Protein AF-A0AAX4L5B4-F1 (afdb_monomer_lite)

Organism: NCBI:txid207809

pLDDT: mean 87.06, std 9.8, range [38.88, 97.69]

Structure (mmCIF, N/CA/C/O backbone):
data_AF-A0AAX4L5B4-F1
#
_entry.id   AF-A0AAX4L5B4-F1
#
loop_
_atom_site.group_PDB
_atom_site.id
_atom_site.type_symbol
_atom_site.label_atom_id
_atom_site.label_alt_id
_atom_site.label_comp_id
_atom_site.label_asym_id
_atom_site.label_entity_id
_atom_site.label_seq_id
_atom_site.pdbx_PDB_ins_code
_atom_site.Cartn_x
_atom_site.Cartn_y
_atom_site.Cartn_z
_atom_site.occupancy
_atom_site.B_iso_or_equiv
_atom_site.auth_seq_id
_atom_site.auth_comp_id
_atom_site.auth_asym_id
_atom_site.auth_atom_id
_atom_site.pdbx_PDB_model_num
ATOM 1 N N . MET A 1 1 ? -9.461 -18.812 6.500 1.00 38.88 1 MET A N 1
ATOM 2 C CA . MET A 1 1 ? -9.157 -17.676 7.402 1.00 38.88 1 MET A CA 1
ATOM 3 C C . MET A 1 1 ? -8.665 -16.517 6.537 1.00 38.88 1 MET A C 1
ATOM 5 O O . MET A 1 1 ? -7.693 -16.692 5.818 1.00 38.88 1 MET A O 1
ATOM 9 N N . SER A 1 2 ? -9.383 -15.393 6.477 1.00 47.00 2 SER A N 1
ATOM 10 C CA . SER A 1 2 ? -9.057 -14.286 5.560 1.00 47.00 2 SER A CA 1
ATOM 11 C C . SER A 1 2 ? -7.926 -13.412 6.114 1.00 47.00 2 SER A C 1
ATOM 13 O O . SER A 1 2 ? -8.091 -12.809 7.173 1.00 47.00 2 SER A O 1
ATOM 15 N N . PHE A 1 3 ? -6.802 -13.342 5.394 1.00 56.31 3 PHE A N 1
ATOM 16 C CA . PHE A 1 3 ? -5.649 -12.493 5.720 1.00 56.31 3 PHE A CA 1
ATOM 17 C C . PHE A 1 3 ? -6.056 -11.010 5.792 1.00 56.31 3 PHE A C 1
ATOM 19 O O . PHE A 1 3 ? -6.858 -10.535 4.979 1.00 56.31 3 PHE A O 1
ATOM 26 N N . VAL A 1 4 ? -5.548 -10.274 6.787 1.00 64.12 4 VAL A N 1
ATOM 27 C CA . VAL A 1 4 ? -5.895 -8.858 6.971 1.00 64.12 4 VAL A CA 1
ATOM 28 C C . VAL A 1 4 ? -5.034 -8.004 6.061 1.00 64.12 4 VAL A C 1
ATOM 30 O O . VAL A 1 4 ? -3.823 -7.962 6.214 1.00 64.12 4 VAL A O 1
ATOM 33 N N . PHE A 1 5 ? -5.683 -7.284 5.152 1.00 64.38 5 PHE A N 1
ATOM 34 C CA . PHE A 1 5 ? -5.017 -6.356 4.248 1.00 64.38 5 PHE A CA 1
ATOM 35 C C . PHE A 1 5 ? -5.137 -4.908 4.737 1.00 64.38 5 PHE A C 1
ATOM 37 O O . PHE A 1 5 ? -6.248 -4.349 4.740 1.00 64.38 5 PHE A O 1
ATOM 44 N N . PHE A 1 6 ? -4.013 -4.265 5.061 1.00 72.19 6 PHE A N 1
ATOM 45 C CA . PHE A 1 6 ? -3.981 -2.848 5.426 1.00 72.19 6 PHE A CA 1
ATOM 46 C C . PHE A 1 6 ? -3.807 -1.958 4.191 1.00 72.19 6 PHE A C 1
ATOM 48 O O . PHE A 1 6 ? -2.874 -2.092 3.412 1.00 72.19 6 PHE A O 1
ATOM 55 N N . ARG A 1 7 ? -4.736 -1.013 3.990 1.00 66.75 7 ARG A N 1
ATOM 56 C CA . ARG A 1 7 ? -4.723 -0.118 2.810 1.00 66.75 7 ARG A CA 1
ATOM 57 C C . ARG A 1 7 ? -3.693 1.007 2.869 1.00 66.75 7 ARG A C 1
ATOM 59 O O . ARG A 1 7 ? -3.474 1.649 1.845 1.00 66.75 7 ARG A O 1
ATOM 66 N N . SER A 1 8 ? -3.163 1.296 4.047 1.00 69.44 8 SER A N 1
ATOM 67 C CA . SER A 1 8 ? -2.183 2.349 4.278 1.00 69.44 8 SER A CA 1
ATOM 68 C C . SER A 1 8 ? -1.506 2.122 5.619 1.00 69.44 8 SER A C 1
ATOM 70 O O . SER A 1 8 ? -1.998 1.354 6.452 1.00 69.44 8 SER A O 1
ATOM 72 N N . LEU A 1 9 ? -0.427 2.852 5.857 1.00 69.38 9 LEU A N 1
ATOM 73 C CA . LEU A 1 9 ? 0.312 2.756 7.105 1.00 69.38 9 LEU A CA 1
ATOM 74 C C . LEU A 1 9 ? -0.384 3.459 8.262 1.00 69.38 9 LEU A C 1
ATOM 76 O O . LEU A 1 9 ? -0.395 2.877 9.335 1.00 69.38 9 LEU A O 1
ATOM 80 N N . ARG A 1 10 ? -1.143 4.541 8.028 1.00 80.94 10 ARG A N 1
ATOM 81 C CA . ARG A 1 10 ? -2.135 5.008 9.027 1.00 80.94 10 ARG A CA 1
ATOM 82 C C . ARG A 1 10 ? -3.027 3.894 9.571 1.00 80.94 10 ARG A C 1
ATOM 84 O O . ARG A 1 10 ? -3.370 3.883 10.745 1.00 80.94 10 ARG A O 1
ATOM 91 N N . ILE A 1 11 ? -3.459 2.960 8.717 1.00 86.06 11 ILE A N 1
ATOM 92 C CA . ILE A 1 11 ? -4.269 1.836 9.194 1.00 86.06 11 ILE A CA 1
ATOM 93 C C . ILE A 1 11 ? -3.404 0.881 10.018 1.00 86.06 11 ILE A C 1
ATOM 95 O O . ILE A 1 11 ? -3.852 0.456 11.074 1.00 86.06 11 ILE A O 1
ATOM 99 N N . VAL A 1 12 ? -2.186 0.567 9.567 1.00 84.25 12 VAL A N 1
ATOM 100 C CA . VAL A 1 12 ? -1.232 -0.241 10.346 1.00 84.25 12 VAL A CA 1
ATOM 101 C C . VAL A 1 12 ? -1.036 0.359 11.739 1.00 84.25 12 VAL A C 1
ATOM 103 O O . VAL A 1 12 ? -1.200 -0.351 12.722 1.00 84.25 12 VAL A O 1
ATOM 106 N N . GLU A 1 13 ? -0.795 1.663 11.828 1.00 85.00 13 GLU A N 1
ATOM 107 C CA . GLU A 1 13 ? -0.583 2.400 13.074 1.00 85.00 13 GLU A CA 1
ATOM 108 C C . GLU A 1 13 ? -1.815 2.385 13.989 1.00 85.00 13 GLU A C 1
ATOM 110 O O . GLU A 1 13 ? -1.697 2.086 15.178 1.00 85.00 13 GLU A O 1
ATOM 115 N N . ILE A 1 14 ? -3.023 2.570 13.437 1.00 92.12 14 ILE A N 1
ATOM 116 C CA . ILE A 1 14 ? -4.266 2.358 14.198 1.00 92.12 14 ILE A CA 1
ATOM 117 C C . ILE A 1 14 ? -4.303 0.942 14.785 1.00 92.12 14 ILE A C 1
ATOM 119 O O . ILE A 1 14 ? -4.615 0.767 15.963 1.00 92.12 14 ILE A O 1
ATOM 123 N N . PHE A 1 15 ? -4.003 -0.080 13.983 1.00 92.25 15 PHE A N 1
ATOM 124 C CA . PHE A 1 15 ? -4.022 -1.463 14.455 1.00 92.25 15 PHE A CA 1
ATOM 125 C C . PHE A 1 15 ? -2.901 -1.765 15.459 1.00 92.25 15 PHE A C 1
ATOM 127 O O . PHE A 1 15 ? -3.099 -2.615 16.323 1.00 92.25 15 PHE A O 1
ATOM 134 N N . GLU A 1 16 ? -1.769 -1.062 15.419 1.00 89.69 16 GLU A N 1
ATOM 135 C CA . GLU A 1 16 ? -0.723 -1.153 16.445 1.00 89.69 16 GLU A CA 1
ATOM 136 C C . GLU A 1 16 ? -1.173 -0.582 17.787 1.00 89.69 16 GLU A C 1
ATOM 138 O O . GLU A 1 16 ? -0.955 -1.213 18.824 1.00 89.69 16 GLU A O 1
ATOM 143 N N . ILE A 1 17 ? -1.853 0.565 17.774 1.00 93.38 17 ILE A N 1
ATOM 144 C CA . ILE A 1 17 ? -2.440 1.154 18.984 1.00 93.38 17 ILE A CA 1
ATOM 145 C C . ILE A 1 17 ? -3.487 0.206 19.563 1.00 93.38 17 ILE A C 1
ATOM 147 O O . ILE A 1 17 ? -3.467 -0.094 20.756 1.00 93.38 17 ILE A O 1
ATOM 151 N N . LEU A 1 18 ? -4.362 -0.326 18.708 1.00 94.06 18 LEU A N 1
ATOM 152 C CA . LEU A 1 18 ? -5.384 -1.283 19.118 1.00 94.06 18 LEU A CA 1
ATOM 153 C C . LEU A 1 18 ? -4.787 -2.603 19.631 1.00 94.06 18 LEU A C 1
ATOM 155 O O . LEU A 1 18 ? -5.335 -3.181 20.563 1.00 94.06 18 LEU A O 1
ATOM 159 N N . LEU A 1 19 ? -3.662 -3.072 19.084 1.00 92.31 19 LEU A N 1
ATOM 160 C CA . LEU A 1 19 ? -2.943 -4.232 19.620 1.00 92.31 19 LEU A CA 1
ATOM 161 C C . LEU A 1 19 ? -2.331 -3.954 20.995 1.00 92.31 19 LEU A C 1
ATOM 163 O O . LEU A 1 19 ? -2.349 -4.83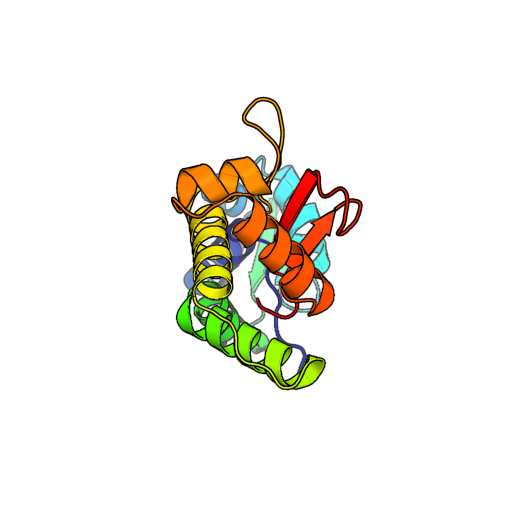6 21.851 1.00 92.31 19 LEU A O 1
ATOM 167 N N . ARG A 1 20 ? -1.766 -2.758 21.194 1.00 90.88 20 ARG A N 1
ATOM 168 C CA . ARG A 1 20 ? -1.108 -2.373 22.449 1.00 90.88 20 ARG A CA 1
ATOM 169 C C . ARG A 1 20 ? -2.121 -2.176 23.574 1.00 90.88 20 ARG A C 1
ATOM 171 O O . ARG A 1 20 ? -1.922 -2.687 24.670 1.00 90.88 20 ARG A O 1
ATOM 178 N N . ASN A 1 21 ? -3.208 -1.469 23.282 1.00 90.50 21 ASN A N 1
ATOM 179 C CA . ASN A 1 21 ? -4.160 -1.002 24.288 1.00 90.50 21 ASN A CA 1
ATOM 180 C C . ASN A 1 21 ? -5.426 -1.872 24.368 1.00 90.50 21 ASN A C 1
ATOM 182 O O . ASN A 1 21 ? -6.277 -1.632 25.221 1.00 90.50 21 ASN A O 1
ATOM 186 N N . LYS A 1 22 ? -5.580 -2.865 23.474 1.00 85.62 22 LYS A N 1
ATOM 187 C CA . LYS A 1 22 ? -6.794 -3.679 23.222 1.00 85.62 22 LYS A CA 1
ATOM 188 C C . LYS A 1 22 ? -8.007 -2.880 22.717 1.00 85.62 22 LYS A C 1
ATOM 190 O O . LYS A 1 22 ? -8.827 -3.403 21.959 1.00 85.62 22 LYS A O 1
ATOM 195 N N . PHE A 1 23 ? -8.106 -1.606 23.083 1.00 93.06 23 PHE A N 1
ATOM 196 C CA . PHE A 1 23 ? -9.084 -0.651 22.588 1.00 93.06 23 PHE A CA 1
ATOM 197 C C . PHE A 1 23 ? -8.480 0.752 22.451 1.00 93.06 23 PHE A C 1
ATOM 199 O O . PHE A 1 23 ? -7.436 1.050 23.023 1.00 93.06 23 PHE A O 1
ATOM 206 N N . ALA A 1 24 ? -9.163 1.623 21.712 1.00 95.69 24 ALA A N 1
ATOM 207 C CA . ALA A 1 24 ? -8.879 3.055 21.667 1.00 95.69 24 ALA A CA 1
ATOM 208 C C . ALA A 1 24 ? -10.136 3.840 21.275 1.00 95.69 24 ALA A C 1
ATOM 210 O O . ALA A 1 24 ? -11.004 3.340 20.549 1.00 95.69 24 ALA A O 1
ATOM 211 N N . TYR A 1 25 ? -10.247 5.083 21.723 1.00 95.81 25 TYR A N 1
ATOM 212 C CA . TYR A 1 25 ? -11.298 5.994 21.290 1.00 95.81 25 TYR A CA 1
ATOM 213 C C . TYR A 1 25 ? -10.968 6.634 19.941 1.00 95.81 25 TYR A C 1
ATOM 215 O O . TYR A 1 25 ? -9.810 6.787 19.556 1.00 95.81 25 TYR A O 1
ATOM 223 N N . ALA A 1 26 ? -12.009 7.099 19.243 1.00 93.12 26 ALA A N 1
ATOM 224 C CA . ALA A 1 26 ? -11.865 7.815 17.972 1.00 93.12 26 ALA A CA 1
ATOM 225 C C . ALA A 1 26 ? -10.844 8.959 18.031 1.00 93.12 26 ALA A C 1
ATOM 227 O O . ALA A 1 26 ? -10.105 9.150 17.077 1.00 93.12 26 ALA A O 1
ATOM 228 N N . LYS A 1 27 ? -10.808 9.705 19.145 1.00 92.75 27 LYS A N 1
ATOM 229 C CA . LYS A 1 27 ? -9.894 10.836 19.322 1.00 92.75 27 LYS A CA 1
ATOM 230 C C . LYS A 1 27 ? -8.433 10.381 19.385 1.00 92.75 27 LYS A C 1
ATOM 232 O O . LYS A 1 27 ? -7.636 10.876 18.611 1.00 92.75 27 LYS A O 1
ATOM 237 N N . GLU A 1 28 ? -8.122 9.383 20.208 1.00 93.81 28 GLU A N 1
ATOM 238 C CA . GLU A 1 28 ? -6.757 8.850 20.345 1.00 93.81 28 GLU A CA 1
ATOM 239 C C . GLU A 1 28 ? -6.228 8.301 19.017 1.00 93.81 28 GLU A C 1
ATOM 241 O O . GLU A 1 28 ? -5.097 8.573 18.626 1.00 93.81 28 GLU A O 1
ATOM 246 N N . LEU A 1 29 ? -7.077 7.568 18.287 1.00 95.00 29 LEU A N 1
ATOM 247 C CA . LEU A 1 29 ? -6.723 7.057 16.965 1.00 95.00 29 LEU A CA 1
ATOM 248 C C . LEU A 1 29 ? -6.505 8.183 15.950 1.00 95.00 29 LEU A C 1
ATOM 250 O O . LEU A 1 29 ? -5.632 8.062 15.101 1.00 95.00 29 LEU A O 1
ATOM 254 N N . ALA A 1 30 ? -7.302 9.251 16.015 1.00 92.88 30 ALA A N 1
ATOM 255 C CA . ALA A 1 30 ? -7.174 10.419 15.146 1.00 92.88 30 ALA A CA 1
ATOM 256 C C . ALA A 1 30 ? -5.897 11.211 15.407 1.00 92.88 30 ALA A C 1
ATOM 258 O O . ALA A 1 30 ? -5.201 11.550 14.448 1.00 92.88 30 ALA A O 1
ATOM 259 N N . ASP A 1 31 ? -5.598 11.452 16.681 1.00 92.25 31 ASP A N 1
ATOM 260 C CA . ASP A 1 31 ? -4.416 12.184 17.120 1.00 92.25 31 ASP A CA 1
ATOM 261 C C . ASP A 1 31 ? -3.144 11.450 16.666 1.00 92.25 31 ASP A C 1
ATOM 263 O O . ASP A 1 31 ? -2.234 12.077 16.129 1.00 92.25 31 ASP A O 1
ATOM 267 N N . ALA A 1 32 ? -3.122 10.116 16.766 1.00 87.81 32 ALA A N 1
ATOM 268 C CA . ALA A 1 32 ? -1.981 9.312 16.334 1.00 87.81 32 ALA A CA 1
ATOM 269 C C . ALA A 1 32 ? -1.674 9.411 14.831 1.00 87.81 32 ALA A C 1
ATOM 271 O O . ALA A 1 32 ? -0.512 9.472 14.453 1.00 87.81 32 ALA A O 1
ATOM 272 N N . ILE A 1 33 ? -2.696 9.452 13.969 1.00 84.75 33 ILE A N 1
ATOM 273 C CA . ILE A 1 33 ? -2.498 9.460 12.505 1.00 84.75 33 ILE A CA 1
ATOM 274 C C . ILE A 1 33 ? -2.686 10.845 11.863 1.00 84.75 33 ILE A C 1
ATOM 276 O O . ILE A 1 33 ? -2.827 10.946 10.636 1.00 84.75 33 ILE A O 1
ATOM 280 N N . GLY A 1 34 ? -2.779 11.902 12.677 1.00 86.50 34 GLY A N 1
ATOM 281 C CA . GLY A 1 34 ? -2.919 13.289 12.229 1.00 86.50 34 GLY A CA 1
ATOM 282 C C . GLY A 1 34 ? -4.171 13.558 11.385 1.00 86.50 34 GLY A C 1
ATOM 283 O O . GLY A 1 34 ? -4.079 14.147 10.306 1.00 86.50 34 GLY A O 1
ATOM 284 N N . VAL A 1 35 ? -5.348 13.090 11.817 1.00 89.81 35 VAL A N 1
ATOM 285 C CA . VAL A 1 35 ? -6.632 13.359 11.130 1.00 89.81 35 VAL A CA 1
ATOM 286 C C . VAL A 1 35 ? -7.721 13.773 12.112 1.00 89.81 35 VAL A C 1
ATOM 288 O O . VAL A 1 35 ? -7.636 13.495 13.296 1.00 89.81 35 VAL A O 1
ATOM 291 N N . GLU A 1 36 ? -8.813 14.369 11.629 1.00 89.38 36 GLU A N 1
ATOM 292 C CA . GLU A 1 36 ? -9.964 14.644 12.500 1.00 89.38 36 GLU A CA 1
ATOM 293 C C . GLU A 1 36 ? -10.662 13.347 12.960 1.00 89.38 36 GLU A C 1
ATOM 295 O O . GLU A 1 36 ? -10.887 12.432 12.165 1.00 89.38 36 GLU A O 1
ATOM 300 N N . SER A 1 37 ? -11.119 13.308 14.216 1.00 91.56 37 SER A N 1
ATOM 301 C CA . SER A 1 37 ? -11.806 12.157 14.841 1.00 91.56 37 SER A CA 1
ATOM 302 C C . S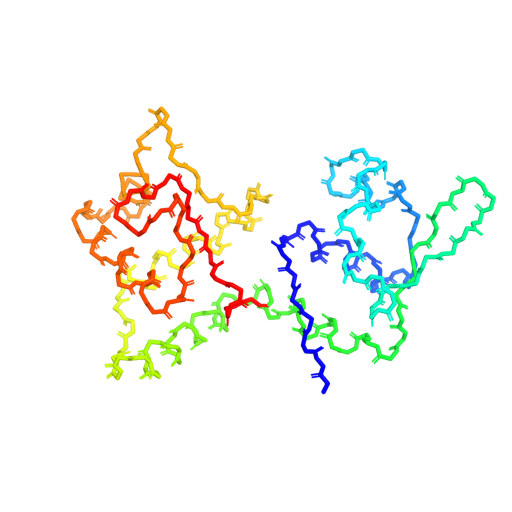ER A 1 37 ? -12.984 11.595 14.026 1.00 91.56 37 SER A C 1
ATOM 304 O O . SER A 1 37 ? -13.135 10.374 13.901 1.00 91.56 37 SER A O 1
ATOM 306 N N . LYS A 1 38 ? -13.775 12.458 13.365 1.00 90.62 38 LYS A N 1
ATOM 307 C CA . LYS A 1 38 ? -14.887 12.037 12.484 1.00 90.62 38 LYS A CA 1
ATOM 308 C C . LYS A 1 38 ? -14.430 11.171 11.301 1.00 90.62 38 LYS A C 1
ATOM 310 O O . LYS A 1 38 ? -15.213 10.373 10.792 1.00 90.62 38 LYS A O 1
ATOM 315 N N . ASN A 1 39 ? -13.159 11.272 10.901 1.00 91.12 39 ASN A N 1
ATOM 316 C CA . ASN A 1 39 ? -12.586 10.510 9.794 1.00 91.12 39 ASN A CA 1
ATOM 317 C C . ASN A 1 39 ? -12.135 9.096 10.195 1.00 91.12 39 ASN A C 1
ATOM 319 O O . ASN A 1 39 ? -11.846 8.292 9.310 1.00 91.12 39 ASN A O 1
ATOM 323 N N . ILE A 1 40 ? -12.105 8.744 11.486 1.00 93.94 40 ILE A N 1
ATOM 324 C CA . ILE A 1 40 ? -11.725 7.389 11.923 1.00 93.94 40 ILE A CA 1
ATOM 325 C C . ILE A 1 40 ? -12.778 6.356 11.523 1.00 93.94 40 ILE A C 1
ATOM 327 O O . ILE A 1 40 ? -12.439 5.317 10.954 1.00 93.94 40 ILE A O 1
ATOM 331 N N . TYR A 1 41 ? -14.060 6.656 11.738 1.00 92.44 41 TYR A N 1
ATOM 332 C CA . TYR A 1 41 ? -15.146 5.735 11.404 1.00 92.44 41 TYR A CA 1
ATOM 333 C C . TYR A 1 41 ? -15.154 5.321 9.918 1.00 92.44 41 TYR A C 1
ATOM 335 O O . TYR A 1 41 ? -15.082 4.120 9.644 1.00 92.44 41 TYR A O 1
ATOM 343 N N . PRO A 1 42 ? -15.186 6.245 8.932 1.00 90.88 42 PRO A N 1
ATOM 344 C CA . PRO A 1 42 ? -15.192 5.859 7.520 1.00 90.88 42 PRO A CA 1
ATOM 345 C C . PRO A 1 42 ? -13.914 5.116 7.103 1.00 90.88 42 PRO A C 1
ATOM 347 O O . PRO A 1 42 ? -13.988 4.200 6.281 1.00 90.88 42 PRO A O 1
ATOM 350 N N . ARG A 1 43 ? -12.755 5.438 7.699 1.00 89.94 43 ARG A N 1
ATOM 351 C CA . ARG A 1 43 ? -11.486 4.732 7.443 1.00 89.94 43 ARG A CA 1
ATOM 352 C C . ARG A 1 43 ? -11.521 3.287 7.931 1.00 89.94 43 ARG A C 1
ATOM 354 O O . ARG A 1 43 ? -11.018 2.398 7.237 1.00 89.94 43 ARG A O 1
ATOM 361 N N . LEU A 1 44 ? -12.125 3.048 9.095 1.00 91.62 44 LEU A N 1
ATOM 362 C CA . LEU A 1 44 ? -12.176 1.724 9.710 1.00 91.62 44 LEU A CA 1
ATOM 363 C C . LEU A 1 44 ? -13.396 0.890 9.316 1.00 91.62 44 LEU A C 1
ATOM 365 O O . LEU A 1 44 ? -13.375 -0.321 9.531 1.00 91.62 44 LEU A O 1
ATOM 369 N N . LYS A 1 45 ? -14.400 1.489 8.660 1.00 90.69 45 LYS A N 1
ATOM 370 C CA . LYS A 1 45 ? -15.678 0.851 8.294 1.00 90.69 45 LYS A CA 1
ATOM 371 C C . LYS A 1 45 ? -15.535 -0.550 7.701 1.00 90.69 45 LYS A C 1
ATOM 373 O O . LYS A 1 45 ? -16.310 -1.444 8.013 1.00 90.69 45 LYS A O 1
ATOM 378 N N . ARG A 1 46 ? -14.518 -0.768 6.865 1.00 87.81 46 ARG A N 1
ATOM 379 C CA . ARG A 1 46 ? -14.284 -2.057 6.192 1.00 87.81 46 ARG A CA 1
ATOM 380 C C . ARG A 1 46 ? -13.717 -3.170 7.080 1.00 87.81 46 ARG A C 1
ATOM 382 O O . ARG A 1 46 ? -13.693 -4.321 6.652 1.00 87.81 46 ARG A O 1
ATOM 389 N N . TYR A 1 47 ? -13.188 -2.814 8.245 1.00 90.19 47 TYR A N 1
ATOM 390 C CA . TYR A 1 47 ? -12.627 -3.743 9.223 1.00 90.19 47 TYR A CA 1
ATOM 391 C C . TYR A 1 47 ? -13.631 -4.065 10.336 1.00 90.19 47 TYR A C 1
ATOM 393 O O . TYR A 1 47 ? -13.369 -4.952 11.149 1.00 90.19 47 TYR A O 1
ATOM 401 N N . PHE A 1 48 ? -14.780 -3.379 10.365 1.00 91.75 48 PHE A N 1
ATOM 402 C CA . PHE A 1 48 ? -15.836 -3.639 11.335 1.00 91.75 48 PHE A CA 1
ATOM 403 C C . PHE A 1 48 ? -16.441 -5.027 11.153 1.00 91.75 48 PHE A C 1
ATOM 405 O O . PHE A 1 48 ? -16.536 -5.534 10.032 1.00 91.75 48 PHE A O 1
ATOM 412 N N . GLY A 1 49 ? -16.793 -5.662 12.270 1.00 84.94 49 GLY A N 1
ATOM 413 C CA . GLY A 1 49 ? -17.338 -7.021 12.320 1.00 84.94 49 GLY A CA 1
ATOM 414 C C . GLY A 1 49 ? -16.305 -8.112 12.021 1.00 84.94 49 GLY A C 1
ATOM 415 O O . GLY A 1 49 ? -16.388 -9.196 12.586 1.00 84.94 49 GLY A O 1
ATOM 416 N N . LYS A 1 50 ? -15.290 -7.821 11.198 1.00 88.38 50 LYS A N 1
ATOM 417 C CA . LYS A 1 50 ? -14.205 -8.752 10.855 1.00 88.38 50 LYS A CA 1
ATOM 418 C C . LYS A 1 50 ? -13.062 -8.719 11.858 1.00 88.38 50 LYS A C 1
ATOM 420 O O . LYS A 1 50 ? -12.605 -9.770 12.279 1.00 88.38 50 LYS A O 1
ATOM 425 N N . PHE A 1 51 ? -12.604 -7.525 12.224 1.00 90.81 51 PHE A N 1
ATOM 426 C CA . PHE A 1 51 ? -11.427 -7.345 13.079 1.00 90.81 51 PHE A CA 1
ATOM 427 C C . PHE A 1 51 ? -11.686 -6.383 14.232 1.00 90.81 51 PHE A C 1
ATOM 429 O O . PHE A 1 51 ? -11.160 -6.577 15.321 1.00 90.81 51 PHE A O 1
ATOM 436 N N . ILE A 1 52 ? -12.499 -5.354 13.991 1.00 93.44 52 ILE A N 1
ATOM 437 C CA . ILE A 1 52 ? -12.795 -4.305 14.963 1.00 93.44 52 ILE A CA 1
ATOM 438 C C . ILE A 1 52 ? -14.277 -4.356 15.328 1.00 93.44 52 ILE A C 1
ATOM 440 O O . ILE A 1 52 ? -15.142 -4.430 14.451 1.00 93.44 52 ILE A O 1
ATOM 444 N N . THR A 1 53 ? -14.563 -4.248 16.618 1.00 94.00 53 THR A N 1
ATOM 445 C CA . THR A 1 53 ? -15.901 -3.996 17.155 1.00 94.00 53 THR A CA 1
ATOM 446 C C . THR A 1 53 ? -15.975 -2.544 17.613 1.00 94.00 53 THR A C 1
ATOM 448 O O . THR A 1 53 ? -15.034 -2.033 18.217 1.00 94.00 53 THR A O 1
ATOM 451 N N . VAL A 1 54 ? -17.076 -1.856 17.308 1.00 94.19 54 VAL A N 1
ATOM 452 C CA . VAL A 1 54 ? -17.299 -0.470 17.744 1.00 94.19 54 VAL A CA 1
ATOM 453 C C . VAL A 1 54 ? -18.341 -0.472 18.850 1.00 94.19 54 VAL A C 1
ATOM 455 O O . VAL A 1 54 ? -19.465 -0.916 18.634 1.00 94.19 54 VAL A O 1
ATOM 458 N N . VAL A 1 55 ? -17.970 0.043 20.017 1.00 93.12 55 VAL A N 1
ATOM 459 C CA . VAL A 1 55 ? -18.845 0.189 21.184 1.00 93.12 55 VAL A CA 1
ATOM 460 C C . VAL A 1 55 ? -19.037 1.679 21.453 1.00 93.12 55 VAL A C 1
ATOM 462 O O . VAL A 1 55 ? -18.082 2.456 21.387 1.00 93.12 55 VAL A O 1
ATOM 465 N N . LYS A 1 56 ? -20.270 2.106 21.734 1.00 89.62 56 LYS A N 1
ATOM 466 C CA . LYS A 1 56 ? -20.519 3.467 22.221 1.00 89.62 56 LYS A CA 1
ATOM 467 C C . LYS A 1 56 ? -20.323 3.506 23.730 1.00 89.62 56 LYS A C 1
ATOM 469 O O . LYS A 1 56 ? -20.961 2.749 24.450 1.00 89.62 56 LYS A O 1
ATOM 474 N N . GLU A 1 57 ? -19.482 4.422 24.189 1.00 89.31 57 GLU A N 1
ATOM 475 C CA . GLU A 1 57 ? -19.264 4.706 25.608 1.00 89.31 57 GLU A CA 1
ATOM 476 C C . GLU A 1 57 ? -19.545 6.200 25.820 1.00 89.31 57 GLU A C 1
ATOM 478 O O . GLU A 1 57 ? -18.765 7.080 25.436 1.00 89.31 57 GLU A O 1
ATOM 483 N N . GLY A 1 58 ? -20.757 6.500 26.298 1.00 88.19 58 GLY A N 1
ATOM 484 C CA . GLY A 1 58 ? -21.307 7.856 26.309 1.00 88.19 58 GLY A CA 1
ATOM 485 C C . GLY A 1 58 ? -21.421 8.451 24.898 1.00 88.19 58 GLY A C 1
ATOM 486 O O . GLY A 1 58 ? -22.030 7.868 24.001 1.00 88.19 58 GLY A O 1
ATOM 487 N N . LYS A 1 59 ? -20.817 9.629 24.686 1.00 85.44 59 LYS A N 1
ATOM 488 C CA . LYS A 1 59 ? -20.783 10.325 23.382 1.00 85.44 59 LYS A CA 1
ATOM 489 C C . LYS A 1 59 ? -19.596 9.917 22.495 1.00 85.44 59 LYS A C 1
ATOM 491 O O . LYS A 1 59 ? -19.377 10.535 21.454 1.00 85.44 59 LYS A O 1
ATOM 496 N N . ARG A 1 60 ? -18.793 8.926 22.900 1.00 86.81 60 ARG A N 1
ATOM 497 C CA . ARG A 1 60 ? -17.555 8.537 22.206 1.00 86.81 60 ARG A CA 1
ATOM 498 C C . ARG A 1 60 ? -17.682 7.150 21.584 1.00 86.81 60 ARG A C 1
ATOM 500 O O . ARG A 1 60 ? -18.286 6.247 22.155 1.00 86.81 60 ARG A O 1
ATOM 507 N N . ASN A 1 61 ? -17.056 6.984 20.420 1.00 90.62 61 ASN A N 1
ATOM 508 C CA . ASN A 1 61 ? -16.869 5.674 19.802 1.00 90.62 61 ASN A CA 1
ATOM 509 C C . ASN A 1 61 ? -15.571 5.054 20.329 1.00 90.62 61 ASN A C 1
ATOM 511 O O . ASN A 1 61 ? -14.499 5.650 20.169 1.00 90.62 61 ASN A O 1
ATOM 515 N N . LYS A 1 62 ? -15.687 3.867 20.923 1.00 94.00 62 LYS A N 1
ATOM 516 C CA . LYS A 1 62 ? -14.597 3.001 21.374 1.00 94.00 62 LYS A CA 1
ATOM 517 C C . LYS A 1 62 ? -14.412 1.883 20.353 1.00 94.00 62 LYS A C 1
ATOM 519 O O . LYS A 1 62 ? -15.350 1.147 20.054 1.00 94.00 62 LYS A O 1
ATOM 524 N N . TYR A 1 63 ? -13.215 1.774 19.800 1.00 96.06 63 TYR A N 1
ATOM 525 C CA . TYR A 1 63 ? -12.839 0.732 18.852 1.00 96.06 63 TYR A CA 1
ATOM 526 C C . TYR A 1 63 ? -12.090 -0.348 19.615 1.00 96.06 63 TYR A C 1
ATOM 528 O O . TYR A 1 63 ? -11.095 -0.054 20.269 1.00 96.06 63 TYR A O 1
ATOM 536 N N . VAL A 1 64 ? -12.575 -1.580 19.541 1.00 95.06 64 VAL A N 1
ATOM 537 C CA . VAL A 1 64 ? -12.023 -2.736 20.249 1.00 95.06 64 VAL A CA 1
ATOM 538 C C . VAL A 1 64 ? -11.523 -3.732 19.216 1.00 95.06 64 VAL A C 1
ATOM 540 O O . VAL A 1 64 ? -12.259 -4.080 18.287 1.00 95.06 64 VAL A O 1
ATOM 543 N N . LEU A 1 65 ? -10.277 -4.179 19.354 1.00 94.50 65 LEU A N 1
ATOM 544 C CA . LEU A 1 65 ? -9.749 -5.247 18.514 1.00 94.50 65 LEU A CA 1
ATOM 545 C C . LEU A 1 65 ? -10.301 -6.584 19.001 1.00 94.50 65 LEU A C 1
ATOM 547 O O . LEU A 1 65 ? -10.231 -6.883 20.191 1.00 94.50 65 LEU A O 1
ATOM 551 N N . ARG A 1 66 ? -10.842 -7.396 18.094 1.00 92.25 66 ARG A N 1
ATOM 552 C CA . ARG A 1 66 ? -11.301 -8.736 18.460 1.00 92.25 66 ARG A CA 1
ATOM 553 C C . ARG A 1 66 ? -10.113 -9.624 18.843 1.00 92.25 66 ARG A C 1
ATOM 555 O O . ARG A 1 66 ? -9.075 -9.599 18.182 1.00 92.25 66 ARG A O 1
ATOM 562 N N . GLU A 1 67 ? -10.269 -10.427 19.889 1.00 90.75 67 GLU A N 1
ATOM 563 C CA . GLU A 1 67 ? -9.172 -11.253 20.409 1.00 90.75 67 GLU A CA 1
ATOM 564 C C . GLU A 1 67 ? -8.767 -12.372 19.441 1.00 90.75 67 GLU A C 1
ATOM 566 O O . GLU A 1 67 ? -7.578 -12.614 19.229 1.00 90.75 67 GLU A O 1
ATOM 571 N N . ASP A 1 68 ? -9.745 -12.979 18.762 1.00 88.81 68 ASP A N 1
ATOM 572 C CA . ASP A 1 68 ? -9.554 -14.092 17.825 1.00 88.81 68 ASP A CA 1
ATOM 573 C C . ASP A 1 68 ? -8.745 -13.721 16.570 1.00 88.81 68 ASP A C 1
ATOM 575 O O . ASP A 1 68 ? -8.27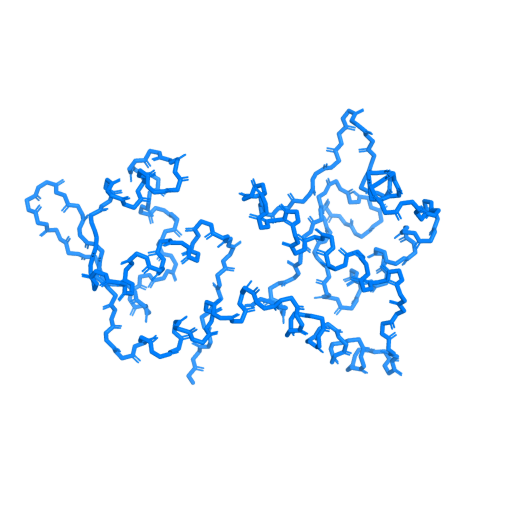8 -14.596 15.840 1.00 88.81 68 ASP A O 1
ATOM 579 N N . VAL A 1 69 ? -8.534 -12.425 16.318 1.00 87.81 69 VAL A N 1
ATOM 580 C CA . VAL A 1 69 ? -7.781 -11.939 15.154 1.00 87.81 69 VAL A CA 1
ATOM 581 C C . VAL A 1 69 ? -6.408 -11.372 15.505 1.00 87.81 69 VAL A C 1
ATOM 583 O O . VAL A 1 69 ? -5.659 -11.028 14.590 1.00 87.81 69 VAL A O 1
ATOM 586 N N . ILE A 1 70 ? -6.043 -11.288 16.790 1.00 88.44 70 ILE A N 1
ATOM 587 C CA . ILE A 1 70 ? -4.804 -10.636 17.252 1.00 88.44 70 ILE A CA 1
ATOM 588 C C . ILE A 1 70 ? -3.569 -11.192 16.537 1.00 88.44 70 ILE A C 1
ATOM 590 O O . ILE A 1 70 ? -2.755 -10.419 16.027 1.00 88.44 70 ILE A O 1
ATOM 594 N N . GLU A 1 71 ? -3.427 -12.517 16.449 1.00 84.75 71 GLU A N 1
ATOM 595 C CA . GLU A 1 71 ? -2.233 -13.117 15.842 1.00 84.75 71 GLU A CA 1
ATOM 596 C C . GLU A 1 71 ? -2.164 -12.860 14.329 1.00 84.75 71 GLU A C 1
ATOM 598 O O . GLU A 1 71 ? -1.098 -12.564 13.786 1.00 84.75 71 GLU A O 1
ATOM 603 N N . ASN A 1 72 ? -3.315 -12.864 13.652 1.00 81.69 72 ASN A N 1
ATOM 604 C CA . ASN A 1 72 ? -3.401 -12.512 12.234 1.00 81.69 72 ASN A CA 1
ATOM 605 C C . ASN A 1 72 ? -3.022 -11.046 11.996 1.00 81.69 72 ASN A C 1
ATOM 607 O O . ASN A 1 72 ? -2.294 -10.747 11.051 1.00 81.69 72 ASN A O 1
ATOM 611 N N . ILE A 1 73 ? -3.453 -10.140 12.876 1.00 85.44 73 ILE A N 1
ATOM 612 C CA . ILE A 1 73 ? -3.110 -8.715 12.822 1.00 85.44 73 ILE A CA 1
ATOM 613 C C . ILE A 1 73 ? -1.615 -8.503 13.078 1.00 85.44 73 ILE A C 1
ATOM 615 O O . ILE A 1 73 ? -0.967 -7.799 12.306 1.00 85.44 73 ILE A O 1
ATOM 619 N N . LYS A 1 74 ? -1.023 -9.168 14.080 1.00 83.44 74 LYS A N 1
ATOM 620 C CA . LYS A 1 74 ? 0.431 -9.120 14.330 1.00 83.44 74 LYS A CA 1
ATOM 621 C C . LYS A 1 74 ? 1.237 -9.602 13.126 1.00 83.44 74 LYS A C 1
ATOM 623 O O . LYS A 1 74 ? 2.281 -9.027 12.815 1.00 83.44 74 LYS A O 1
ATOM 628 N N . LYS A 1 75 ? 0.792 -10.672 12.461 1.00 77.62 75 LYS A N 1
ATOM 629 C CA . LYS A 1 75 ? 1.430 -11.175 11.234 1.00 77.62 75 LYS A CA 1
ATOM 630 C C . LYS A 1 75 ? 1.293 -10.174 10.089 1.00 77.62 75 LYS A C 1
ATOM 632 O O . LYS A 1 75 ? 2.300 -9.863 9.461 1.00 77.62 75 LYS A O 1
ATOM 637 N N . ALA A 1 76 ? 0.100 -9.621 9.877 1.00 75.81 76 ALA A N 1
ATOM 638 C CA . ALA A 1 76 ? -0.160 -8.632 8.833 1.00 75.81 76 ALA A CA 1
ATOM 639 C C . ALA A 1 76 ? 0.644 -7.335 9.034 1.00 75.81 76 ALA A C 1
ATOM 641 O O . ALA A 1 76 ? 1.187 -6.801 8.072 1.00 75.81 76 ALA A O 1
ATOM 642 N N . ILE A 1 77 ? 0.796 -6.854 10.275 1.00 78.56 77 ILE A N 1
ATOM 643 C CA . ILE A 1 77 ? 1.600 -5.658 10.586 1.00 78.56 77 ILE A CA 1
ATOM 644 C C . ILE A 1 77 ? 3.076 -5.924 10.307 1.00 78.56 77 ILE A C 1
ATOM 646 O O . ILE A 1 77 ? 3.718 -5.133 9.618 1.00 78.56 77 ILE A O 1
ATOM 650 N N . ARG A 1 78 ? 3.608 -7.055 10.794 1.00 71.62 78 ARG A N 1
ATOM 651 C CA . ARG A 1 78 ? 4.991 -7.469 10.510 1.00 71.62 78 ARG A CA 1
ATOM 652 C C . ARG A 1 78 ? 5.231 -7.551 9.006 1.00 71.62 78 ARG A C 1
ATOM 654 O O . ARG A 1 78 ? 6.212 -7.006 8.523 1.00 71.62 78 ARG A O 1
ATOM 661 N N . TYR A 1 79 ? 4.305 -8.163 8.275 1.00 66.56 79 TYR A N 1
ATOM 662 C CA . TYR A 1 79 ? 4.372 -8.295 6.823 1.00 66.56 79 TYR A CA 1
ATOM 663 C C . TYR A 1 79 ? 4.340 -6.936 6.107 1.00 66.56 79 TYR A C 1
ATOM 665 O O . TYR A 1 79 ? 5.203 -6.654 5.287 1.00 66.56 79 TYR A O 1
ATOM 673 N N . SER A 1 80 ? 3.428 -6.043 6.501 1.00 69.12 80 SER A N 1
ATOM 674 C CA . SER A 1 80 ? 3.340 -4.677 5.961 1.00 69.12 80 SER A CA 1
ATOM 675 C C . SER A 1 80 ? 4.602 -3.840 6.229 1.00 69.12 80 SER A C 1
ATOM 677 O O . SER A 1 80 ? 4.892 -2.884 5.505 1.00 69.12 80 SER A O 1
ATOM 679 N N . LYS A 1 81 ? 5.363 -4.174 7.279 1.00 66.69 81 LYS A N 1
ATOM 680 C CA . LYS A 1 81 ? 6.605 -3.486 7.657 1.00 66.69 81 LYS A CA 1
ATOM 681 C C . LYS A 1 81 ? 7.868 -4.118 7.068 1.00 66.69 81 LYS A C 1
ATOM 683 O O . LYS A 1 81 ? 8.883 -3.427 6.996 1.00 66.69 81 LYS A O 1
ATOM 688 N N . ASP A 1 82 ? 7.805 -5.348 6.577 1.00 74.75 82 ASP A N 1
ATOM 689 C CA . ASP A 1 82 ? 8.958 -6.109 6.093 1.00 74.75 82 ASP A CA 1
ATOM 690 C C . ASP A 1 82 ? 9.158 -5.917 4.580 1.00 74.75 82 ASP A C 1
ATOM 692 O O . ASP A 1 82 ? 8.448 -6.486 3.753 1.00 74.75 82 ASP A O 1
ATOM 696 N N . GLU A 1 83 ? 10.133 -5.076 4.214 1.00 80.38 83 GLU A N 1
ATOM 697 C CA . GLU A 1 83 ? 10.506 -4.831 2.810 1.00 80.38 83 GLU A CA 1
ATOM 698 C C . GLU A 1 83 ? 10.927 -6.127 2.094 1.00 80.38 83 GLU A C 1
ATOM 700 O O . GLU A 1 83 ? 10.568 -6.318 0.934 1.00 80.38 83 GLU A O 1
ATOM 705 N N . GLY A 1 84 ? 11.613 -7.045 2.785 1.00 81.88 84 GLY A N 1
ATOM 706 C CA . GLY A 1 84 ? 12.080 -8.305 2.205 1.00 81.88 84 GLY A CA 1
ATOM 707 C C . GLY A 1 84 ? 10.929 -9.231 1.819 1.00 81.88 84 GLY A C 1
ATOM 708 O O . GLY A 1 84 ? 10.944 -9.819 0.739 1.00 81.88 84 GLY A O 1
ATOM 709 N N . LYS A 1 85 ? 9.883 -9.311 2.648 1.00 80.38 85 LYS A N 1
ATOM 710 C CA . LYS A 1 85 ? 8.684 -10.101 2.314 1.00 80.38 85 LYS A CA 1
ATOM 711 C C . LYS A 1 85 ? 7.889 -9.519 1.153 1.00 80.38 85 LYS A C 1
ATOM 713 O O . LYS A 1 85 ? 7.396 -10.282 0.327 1.00 80.38 85 LYS A O 1
ATOM 718 N N . ILE A 1 86 ? 7.789 -8.192 1.069 1.00 85.06 86 ILE A N 1
ATOM 719 C CA . ILE A 1 86 ? 7.127 -7.519 -0.058 1.00 85.06 86 ILE A CA 1
ATOM 720 C C . ILE A 1 86 ? 7.865 -7.830 -1.365 1.00 85.06 86 ILE A C 1
ATOM 722 O O . ILE A 1 86 ? 7.221 -8.173 -2.355 1.00 85.06 86 ILE A O 1
ATOM 726 N N . ILE A 1 87 ? 9.202 -7.763 -1.357 1.00 89.75 87 ILE A N 1
ATOM 727 C CA . ILE A 1 87 ? 10.030 -8.105 -2.522 1.00 89.75 87 ILE A CA 1
ATOM 728 C C . ILE A 1 87 ? 9.863 -9.577 -2.895 1.00 89.75 87 ILE A C 1
ATOM 730 O O . ILE A 1 87 ? 9.533 -9.863 -4.040 1.00 89.75 87 ILE A O 1
ATOM 734 N N . ARG A 1 88 ? 9.971 -10.503 -1.935 1.00 88.69 88 ARG A N 1
ATOM 735 C CA . ARG A 1 88 ? 9.785 -11.938 -2.197 1.00 88.69 88 ARG A CA 1
ATOM 736 C C . ARG A 1 88 ? 8.411 -12.244 -2.796 1.00 88.69 88 ARG A C 1
ATOM 738 O O . ARG A 1 88 ? 8.304 -13.029 -3.729 1.00 88.69 88 ARG A O 1
ATOM 745 N N . ARG A 1 89 ? 7.347 -11.600 -2.303 1.00 86.38 89 ARG A N 1
ATOM 746 C CA . ARG A 1 89 ? 6.006 -11.788 -2.874 1.00 86.38 89 ARG A CA 1
ATOM 747 C C . ARG A 1 89 ? 5.882 -11.202 -4.276 1.00 86.38 89 ARG A C 1
ATOM 749 O O . ARG A 1 89 ? 5.136 -11.736 -5.091 1.00 86.38 89 ARG A O 1
ATOM 756 N N . ALA A 1 90 ? 6.585 -10.111 -4.561 1.00 89.75 90 ALA A N 1
ATOM 757 C CA . ALA A 1 90 ? 6.658 -9.569 -5.909 1.00 89.75 90 ALA A CA 1
ATOM 758 C C . ALA A 1 90 ? 7.413 -10.515 -6.857 1.00 89.75 90 ALA A C 1
ATOM 760 O O . ALA A 1 90 ? 6.953 -10.704 -7.978 1.00 89.75 90 ALA A O 1
ATOM 761 N N . GLU A 1 91 ? 8.492 -11.156 -6.400 1.00 92.31 91 GLU A N 1
ATOM 762 C CA . GLU A 1 91 ? 9.207 -12.196 -7.156 1.00 92.31 91 GLU A CA 1
ATOM 763 C C . GLU A 1 91 ? 8.309 -13.407 -7.435 1.00 92.31 91 GLU A C 1
ATOM 765 O O . GLU A 1 91 ? 8.205 -13.825 -8.583 1.00 92.31 91 GLU A O 1
ATOM 770 N N . GLU A 1 92 ? 7.579 -13.907 -6.431 1.00 90.88 92 GLU A N 1
ATOM 771 C CA . GLU A 1 92 ? 6.600 -14.990 -6.610 1.00 90.88 92 GLU A CA 1
ATOM 772 C C . GLU A 1 92 ? 5.538 -14.631 -7.661 1.00 90.88 92 GLU A C 1
ATOM 774 O O . GLU A 1 92 ? 5.275 -15.420 -8.562 1.00 90.88 92 GLU A O 1
ATOM 779 N N . LEU A 1 93 ? 4.961 -13.424 -7.598 1.00 89.50 93 LEU A N 1
ATOM 780 C CA . LEU A 1 93 ? 3.980 -12.973 -8.592 1.00 89.50 93 LEU A CA 1
ATOM 781 C C . LEU A 1 93 ? 4.587 -12.832 -9.992 1.00 89.50 93 LEU A C 1
ATOM 783 O O . LEU A 1 93 ? 3.912 -13.123 -10.978 1.00 89.50 93 LEU A O 1
ATOM 787 N N . MET A 1 94 ? 5.834 -12.371 -10.094 1.00 92.19 94 MET A N 1
ATOM 788 C CA . MET A 1 94 ? 6.519 -12.247 -11.379 1.00 92.19 94 MET A CA 1
ATOM 789 C C . MET A 1 94 ? 6.777 -13.627 -11.996 1.00 92.19 94 MET A C 1
ATOM 791 O O . MET A 1 94 ? 6.501 -13.834 -13.181 1.00 92.19 94 MET A O 1
ATOM 795 N N . GLN A 1 95 ? 7.197 -14.587 -11.169 1.00 92.19 95 GLN A N 1
ATOM 796 C CA . GLN A 1 95 ? 7.398 -15.974 -11.565 1.00 92.19 95 GLN A CA 1
ATOM 797 C C . GLN A 1 95 ? 6.079 -16.648 -11.970 1.00 92.19 95 GLN A C 1
ATOM 799 O O . GLN A 1 95 ? 6.023 -17.289 -13.014 1.00 92.19 95 GLN A O 1
ATOM 804 N N . GLU A 1 96 ? 5.004 -16.475 -11.194 1.00 88.69 96 GLU A N 1
ATOM 805 C CA . GLU A 1 96 ? 3.670 -17.020 -11.495 1.00 88.69 96 GLU A CA 1
ATOM 806 C C . GLU A 1 96 ? 3.106 -16.476 -12.821 1.00 88.69 96 GLU A C 1
ATOM 808 O O . GLU A 1 96 ? 2.495 -17.217 -13.589 1.00 88.69 96 GLU A O 1
ATOM 813 N N . MET A 1 97 ? 3.291 -15.179 -13.091 1.00 86.81 97 MET A N 1
ATOM 814 C CA . MET A 1 97 ? 2.681 -14.507 -14.246 1.00 86.81 97 MET A CA 1
ATOM 815 C C . MET A 1 97 ? 3.495 -14.643 -15.534 1.00 86.81 97 MET A C 1
ATOM 817 O O . MET A 1 97 ? 2.914 -14.656 -16.619 1.00 86.81 97 MET A O 1
ATOM 821 N N . TYR A 1 98 ? 4.823 -14.683 -15.424 1.00 87.56 98 TYR A N 1
ATOM 822 C CA . TYR A 1 98 ? 5.721 -14.577 -16.575 1.00 87.56 98 TYR A CA 1
ATOM 823 C C . TYR A 1 98 ? 6.867 -15.590 -16.584 1.00 87.56 98 TYR A C 1
ATOM 825 O O . TYR A 1 98 ? 7.593 -15.643 -17.572 1.00 87.56 98 TYR A O 1
ATOM 833 N N . GLY A 1 99 ? 7.058 -16.374 -15.518 1.00 89.69 99 GLY A N 1
ATOM 834 C CA . GLY A 1 99 ? 8.196 -17.290 -15.399 1.00 89.69 99 GLY A CA 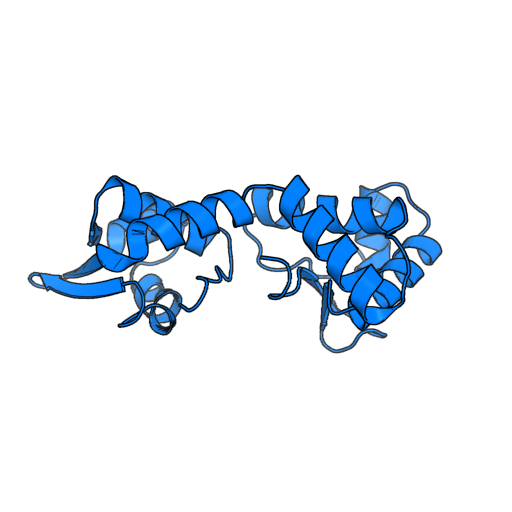1
ATOM 835 C C . GLY A 1 99 ? 9.549 -16.577 -15.338 1.00 89.69 99 GLY A C 1
ATOM 836 O O . GLY A 1 99 ? 10.551 -17.146 -15.761 1.00 89.69 99 GLY A O 1
ATOM 837 N N . MET A 1 100 ? 9.566 -15.322 -14.878 1.00 90.06 100 MET A N 1
ATOM 838 C CA . MET A 1 100 ? 10.759 -14.479 -14.816 1.00 90.06 100 MET A CA 1
ATOM 839 C C . MET A 1 100 ? 10.975 -13.933 -13.407 1.00 90.06 100 MET A C 1
ATOM 841 O O . MET A 1 100 ? 10.018 -13.638 -12.688 1.00 90.06 100 MET A O 1
ATOM 845 N N . GLU A 1 101 ? 12.237 -13.688 -13.070 1.00 92.62 101 GLU A N 1
ATOM 846 C CA . GLU A 1 101 ? 12.611 -12.961 -11.862 1.00 92.62 101 GLU A CA 1
ATOM 847 C C . GLU A 1 101 ? 12.498 -11.442 -12.052 1.00 92.62 101 GLU A C 1
ATOM 849 O O . GLU A 1 101 ? 12.517 -10.911 -13.168 1.00 92.62 101 GLU A O 1
ATOM 854 N N . LEU A 1 102 ? 12.399 -10.723 -10.932 1.00 94.12 102 LEU A N 1
ATOM 855 C CA . LEU A 1 102 ? 12.572 -9.274 -10.932 1.00 94.12 102 LEU A CA 1
ATOM 856 C C . LEU A 1 102 ? 14.017 -8.934 -11.306 1.00 94.12 102 LEU A C 1
ATOM 858 O O . LEU A 1 102 ? 14.951 -9.604 -10.867 1.00 94.12 102 LEU A O 1
ATOM 862 N N . ASN A 1 103 ? 14.210 -7.870 -12.079 1.00 95.00 103 ASN A N 1
ATOM 863 C CA . ASN A 1 103 ? 15.537 -7.290 -12.265 1.00 95.00 103 ASN A CA 1
ATOM 864 C C . ASN A 1 103 ? 15.825 -6.239 -11.178 1.00 95.00 103 ASN A C 1
ATOM 866 O O . ASN A 1 103 ? 14.971 -5.924 -10.343 1.00 95.00 103 ASN A O 1
ATOM 870 N N . ASP A 1 104 ? 17.035 -5.685 -11.176 1.00 96.12 104 ASP A N 1
ATOM 871 C CA . ASP A 1 104 ? 17.444 -4.736 -10.137 1.00 96.12 104 ASP A CA 1
ATOM 872 C C . ASP A 1 104 ? 16.626 -3.440 -10.169 1.00 96.12 104 ASP A C 1
ATOM 874 O O . ASP A 1 104 ? 16.213 -2.952 -9.118 1.00 96.12 104 ASP A O 1
ATOM 878 N N . VAL A 1 105 ? 16.281 -2.944 -11.362 1.00 97.06 105 VAL A N 1
ATOM 879 C CA . VAL A 1 105 ? 15.410 -1.768 -11.533 1.00 97.06 105 VAL A CA 1
ATOM 880 C C . VAL A 1 105 ? 14.030 -2.010 -10.914 1.00 97.06 105 VAL A C 1
ATOM 882 O O . VAL A 1 105 ? 13.513 -1.158 -10.187 1.00 97.06 105 VAL A O 1
ATOM 885 N N . ASP A 1 106 ? 13.445 -3.188 -11.139 1.00 96.69 106 ASP A N 1
ATOM 886 C CA . ASP A 1 106 ? 12.154 -3.565 -10.567 1.00 96.69 106 ASP A CA 1
ATOM 887 C C . ASP A 1 106 ? 12.202 -3.572 -9.037 1.00 96.69 106 ASP A C 1
ATOM 889 O O . ASP A 1 106 ? 11.312 -3.028 -8.369 1.00 96.69 106 ASP A O 1
ATOM 893 N N . ARG A 1 107 ? 13.249 -4.194 -8.475 1.00 96.19 107 ARG A N 1
ATOM 894 C CA . ARG A 1 107 ? 13.451 -4.276 -7.026 1.00 96.19 107 ARG A CA 1
ATOM 895 C C . ARG A 1 107 ? 13.605 -2.881 -6.434 1.00 96.19 107 ARG A C 1
ATOM 897 O O . ARG A 1 107 ? 12.942 -2.586 -5.439 1.00 96.19 107 ARG A O 1
ATOM 904 N N . GLU A 1 108 ? 14.399 -2.013 -7.052 1.00 96.62 108 GLU A N 1
ATOM 905 C CA . GLU A 1 108 ? 14.605 -0.640 -6.584 1.00 96.62 108 GLU A CA 1
ATOM 906 C C . GLU A 1 108 ? 13.320 0.195 -6.632 1.00 96.62 108 GLU A C 1
ATOM 908 O O . GLU A 1 108 ? 13.008 0.890 -5.662 1.00 96.62 108 GLU A O 1
ATOM 913 N N . ILE A 1 109 ? 12.496 0.062 -7.677 1.00 96.19 109 ILE A N 1
ATOM 914 C CA . ILE A 1 109 ? 11.183 0.729 -7.734 1.00 96.19 109 ILE A CA 1
ATOM 915 C C . ILE A 1 109 ? 10.272 0.247 -6.600 1.00 96.19 109 ILE A C 1
ATOM 917 O O . ILE A 1 109 ? 9.651 1.065 -5.913 1.00 96.19 109 ILE A O 1
ATOM 921 N N . ILE A 1 110 ? 10.185 -1.067 -6.368 1.00 93.69 110 ILE A N 1
ATOM 922 C CA . ILE A 1 110 ? 9.349 -1.619 -5.294 1.00 93.69 110 ILE A CA 1
ATOM 923 C C . ILE A 1 110 ? 9.850 -1.126 -3.933 1.00 93.69 110 ILE A C 1
ATOM 925 O O . ILE A 1 110 ? 9.047 -0.613 -3.148 1.00 93.69 110 ILE A O 1
ATOM 929 N N . ARG A 1 111 ? 11.160 -1.211 -3.661 1.00 92.31 111 ARG A N 1
ATOM 930 C CA . ARG A 1 111 ? 11.768 -0.710 -2.414 1.00 92.31 111 ARG A CA 1
ATOM 931 C C . ARG A 1 111 ? 11.499 0.775 -2.225 1.00 92.31 111 ARG A C 1
ATOM 933 O O . ARG A 1 111 ? 11.081 1.185 -1.140 1.00 92.31 111 ARG A O 1
ATOM 940 N N . TYR A 1 112 ? 11.674 1.577 -3.273 1.00 92.75 112 TYR A N 1
ATOM 941 C CA . TYR A 1 112 ? 11.385 3.003 -3.223 1.00 92.75 112 TYR A CA 1
ATOM 942 C C . TYR A 1 112 ? 9.933 3.258 -2.844 1.00 92.75 112 TYR A C 1
ATOM 944 O O . TYR A 1 112 ? 9.681 4.025 -1.921 1.00 92.75 112 TYR A O 1
ATOM 952 N N . LEU A 1 113 ? 8.973 2.589 -3.485 1.00 90.31 113 LEU A N 1
ATOM 953 C CA . LEU A 1 113 ? 7.556 2.773 -3.176 1.00 90.31 113 LEU A CA 1
ATOM 954 C C . LEU A 1 113 ? 7.216 2.312 -1.755 1.00 90.31 113 LEU A C 1
ATOM 956 O O . LEU A 1 113 ? 6.504 3.027 -1.050 1.00 90.31 113 LEU A O 1
ATOM 960 N N . VAL A 1 114 ? 7.769 1.184 -1.293 1.00 85.56 114 VAL A N 1
ATOM 961 C CA . VAL A 1 114 ? 7.644 0.739 0.106 1.00 85.56 114 VAL A CA 1
ATOM 962 C C . VAL A 1 114 ? 8.120 1.843 1.053 1.00 85.56 114 VAL A C 1
ATOM 964 O O . VAL A 1 114 ? 7.395 2.224 1.973 1.00 85.56 114 VAL A O 1
ATOM 967 N N . ARG A 1 115 ? 9.322 2.384 0.827 1.00 84.69 115 ARG A N 1
ATOM 968 C CA . ARG A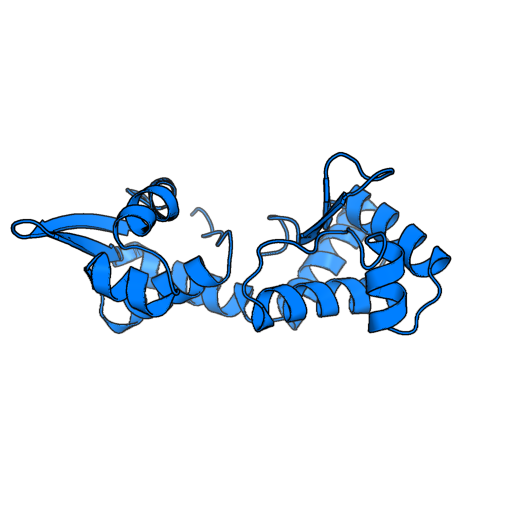 1 115 ? 9.936 3.411 1.682 1.00 84.69 115 ARG A CA 1
ATOM 969 C C . ARG A 1 115 ? 9.226 4.754 1.589 1.00 84.69 115 ARG A C 1
ATOM 971 O O . ARG A 1 115 ? 9.014 5.384 2.616 1.00 84.69 115 ARG A O 1
ATOM 978 N N . TYR A 1 116 ? 8.831 5.181 0.396 1.00 84.38 116 TYR A N 1
ATOM 979 C CA . TYR A 1 116 ? 8.095 6.419 0.145 1.00 84.38 116 TYR A CA 1
ATOM 980 C C . TYR A 1 116 ? 6.759 6.403 0.883 1.00 84.38 116 TYR A C 1
ATOM 982 O O . TYR A 1 116 ? 6.452 7.322 1.644 1.00 84.38 116 TYR A O 1
ATOM 990 N N . MET A 1 117 ? 5.999 5.316 0.722 1.00 77.25 117 MET A N 1
ATOM 991 C CA . MET A 1 117 ? 4.727 5.132 1.413 1.00 77.25 117 MET A CA 1
ATOM 992 C C . MET A 1 117 ? 4.938 5.080 2.930 1.00 77.25 117 MET A C 1
ATOM 994 O O . MET A 1 117 ? 4.153 5.685 3.652 1.00 77.25 117 MET A O 1
ATOM 998 N N . LYS A 1 118 ? 6.025 4.444 3.404 1.00 71.62 118 LYS A N 1
ATOM 999 C CA . LYS A 1 118 ? 6.440 4.423 4.821 1.00 71.62 118 LYS A CA 1
ATOM 1000 C C . LYS A 1 118 ? 6.793 5.774 5.401 1.00 71.62 118 LYS A C 1
ATOM 1002 O O . LYS A 1 118 ? 6.288 6.123 6.461 1.00 71.62 118 LYS A O 1
ATOM 1007 N N . LYS A 1 119 ? 7.643 6.525 4.722 1.00 71.38 119 LYS A N 1
ATOM 1008 C CA . LYS A 1 119 ? 8.202 7.766 5.247 1.00 71.38 119 LYS A CA 1
ATOM 1009 C C . LYS A 1 119 ? 7.207 8.919 5.185 1.00 71.38 119 LYS A C 1
ATOM 1011 O O . LYS A 1 119 ? 7.199 9.756 6.076 1.00 71.38 119 LYS A O 1
ATOM 1016 N N . LEU A 1 120 ? 6.406 8.982 4.123 1.00 68.75 120 LEU A N 1
ATOM 1017 C CA . LEU A 1 120 ? 5.512 10.114 3.862 1.00 68.75 120 LEU A CA 1
ATOM 1018 C C . LEU A 1 120 ? 4.048 9.806 4.162 1.00 68.75 120 LEU A C 1
ATOM 1020 O O . LEU A 1 120 ? 3.199 10.678 3.992 1.00 68.75 120 LEU A O 1
ATOM 1024 N N . ASP A 1 121 ? 3.752 8.565 4.558 1.00 64.38 121 ASP A N 1
ATOM 1025 C CA . ASP A 1 121 ? 2.412 8.100 4.905 1.00 64.38 121 ASP A CA 1
ATOM 1026 C C . ASP A 1 121 ? 1.359 8.433 3.823 1.00 64.38 121 ASP A C 1
ATOM 1028 O O . ASP A 1 121 ? 0.190 8.757 4.062 1.00 64.38 121 ASP A O 1
ATOM 1032 N N . LYS A 1 122 ? 1.813 8.342 2.568 1.00 70.19 122 LYS A N 1
ATOM 1033 C CA . LYS A 1 122 ? 0.999 8.478 1.361 1.00 70.19 122 LYS A CA 1
ATOM 1034 C C . LYS A 1 122 ? 0.619 7.097 0.839 1.00 70.19 122 LYS A C 1
ATOM 1036 O O . LYS A 1 122 ? 1.399 6.151 0.881 1.00 70.19 122 LYS A O 1
ATOM 1041 N N . ALA A 1 123 ? -0.597 6.978 0.307 1.00 72.00 123 ALA A N 1
ATOM 1042 C CA . ALA A 1 123 ? -1.110 5.720 -0.245 1.00 72.00 123 ALA A CA 1
ATOM 1043 C C . ALA A 1 123 ? -0.631 5.428 -1.680 1.00 72.00 123 ALA A C 1
ATOM 1045 O O . ALA A 1 123 ? -0.889 4.341 -2.202 1.00 72.00 123 ALA A O 1
ATOM 1046 N N . TYR A 1 124 ? -0.008 6.411 -2.324 1.00 85.44 124 TYR A N 1
ATOM 1047 C CA . TYR A 1 124 ? 0.462 6.381 -3.701 1.00 85.44 124 TYR A CA 1
ATOM 1048 C C . TYR A 1 124 ? 1.532 7.464 -3.899 1.00 85.44 124 TYR A C 1
ATOM 1050 O O . TYR A 1 124 ? 1.603 8.425 -3.127 1.00 85.44 124 TYR A O 1
ATOM 1058 N N . LEU A 1 125 ? 2.325 7.316 -4.952 1.00 90.25 125 LEU A N 1
ATOM 1059 C CA . LEU A 1 125 ? 3.113 8.382 -5.558 1.00 90.25 125 LEU A CA 1
ATOM 1060 C C . LEU A 1 125 ? 2.264 9.019 -6.669 1.00 90.25 125 LEU A C 1
ATOM 1062 O O . LEU A 1 125 ? 1.661 8.289 -7.457 1.00 90.25 125 LEU A O 1
ATOM 1066 N N . GLU A 1 126 ? 2.183 10.349 -6.711 1.00 90.69 126 GLU A N 1
ATOM 1067 C CA . GLU A 1 126 ? 1.476 11.097 -7.764 1.00 90.69 126 GLU A CA 1
ATOM 1068 C C . GLU A 1 126 ? 2.473 11.873 -8.614 1.00 90.69 126 GLU A C 1
ATOM 1070 O O . GLU A 1 126 ? 3.432 12.430 -8.082 1.00 90.69 126 GLU A O 1
ATOM 1075 N N . GLY A 1 127 ? 2.216 11.918 -9.920 1.00 86.62 127 GLY A N 1
ATOM 1076 C CA . GLY A 1 127 ? 2.851 12.871 -10.818 1.00 86.62 127 GLY A CA 1
ATOM 1077 C C . GLY A 1 127 ? 2.290 14.277 -10.606 1.00 86.62 127 GLY A C 1
ATOM 1078 O O . GLY A 1 127 ? 1.333 14.481 -9.860 1.00 86.62 127 GLY A O 1
ATOM 1079 N N . GLY A 1 128 ? 2.857 15.269 -11.281 1.00 82.75 128 GLY A N 1
ATOM 1080 C CA . GLY A 1 128 ? 2.373 16.645 -11.194 1.00 82.75 128 GLY A CA 1
ATOM 1081 C C . GLY A 1 128 ? 3.386 17.637 -11.736 1.00 82.75 128 GLY A C 1
ATOM 1082 O O . GLY A 1 128 ? 4.086 17.346 -12.698 1.00 82.75 128 GLY A O 1
ATOM 1083 N N . LEU A 1 129 ? 3.480 18.799 -11.088 1.00 75.94 129 LEU A N 1
ATOM 1084 C CA . LEU A 1 129 ? 4.404 19.869 -11.481 1.00 75.94 129 LEU A CA 1
ATOM 1085 C C . LEU A 1 129 ? 5.872 19.435 -11.447 1.00 75.94 129 LEU A C 1
ATOM 1087 O O . LEU A 1 129 ? 6.684 19.951 -12.204 1.00 75.94 129 LEU A O 1
ATOM 1091 N N . GLU A 1 130 ? 6.212 18.478 -10.584 1.00 76.00 130 GLU A N 1
ATOM 1092 C CA . GLU A 1 130 ? 7.574 17.962 -10.492 1.00 76.00 130 GLU A CA 1
ATOM 1093 C C . GLU A 1 130 ? 7.935 17.022 -11.649 1.00 76.00 130 GLU A C 1
ATOM 1095 O O . GLU A 1 130 ? 9.114 16.730 -11.804 1.00 76.00 130 GLU A O 1
ATOM 1100 N N . GLY A 1 131 ? 6.972 16.547 -12.440 1.00 84.38 131 GLY A N 1
ATOM 1101 C CA . GLY A 1 131 ? 7.172 15.588 -13.527 1.00 84.38 131 GLY A CA 1
ATOM 1102 C C . GLY A 1 131 ? 6.187 14.419 -13.474 1.00 84.38 131 GLY A C 1
ATOM 1103 O O . GLY A 1 131 ? 5.379 14.281 -12.544 1.00 84.38 131 GLY A O 1
ATOM 1104 N N . ASN A 1 132 ? 6.247 13.556 -14.483 1.00 90.69 132 ASN A N 1
ATOM 1105 C CA . ASN A 1 132 ? 5.502 12.299 -14.495 1.00 90.69 132 ASN A CA 1
ATOM 1106 C C . ASN A 1 132 ? 6.143 11.256 -13.550 1.00 90.69 132 ASN A C 1
ATOM 1108 O O . ASN A 1 132 ? 7.245 11.439 -13.031 1.00 90.69 132 ASN A O 1
ATOM 1112 N N . ILE A 1 133 ? 5.448 10.140 -13.305 1.00 94.38 133 ILE A N 1
ATOM 1113 C CA . ILE A 1 133 ? 5.909 9.103 -12.364 1.00 94.38 133 ILE A CA 1
ATOM 1114 C C . ILE A 1 133 ? 7.305 8.565 -12.720 1.00 94.38 133 ILE A C 1
ATOM 1116 O O . ILE A 1 133 ? 8.121 8.366 -11.819 1.00 94.38 133 ILE A O 1
ATOM 1120 N N . ALA A 1 134 ? 7.588 8.345 -14.008 1.00 94.62 134 ALA A N 1
ATOM 1121 C CA . ALA A 1 134 ? 8.873 7.813 -14.448 1.00 94.62 134 ALA A CA 1
ATOM 1122 C C . ALA A 1 134 ? 10.010 8.822 -14.220 1.00 94.62 134 ALA A C 1
ATOM 1124 O O . ALA A 1 134 ? 11.065 8.448 -13.718 1.00 94.62 134 ALA A O 1
ATOM 1125 N N . GLU A 1 135 ? 9.778 10.109 -14.482 1.00 94.56 135 GLU A N 1
ATOM 1126 C CA . GLU A 1 135 ? 10.744 11.192 -14.233 1.00 94.56 135 GLU A CA 1
ATOM 1127 C C . GLU A 1 135 ? 11.022 11.414 -12.739 1.00 94.56 135 GLU A C 1
ATOM 1129 O O . GLU A 1 135 ? 12.154 11.702 -12.335 1.00 94.56 135 GLU A O 1
ATOM 1134 N N . ILE A 1 136 ? 9.996 11.288 -11.892 1.00 94.50 136 ILE A N 1
ATOM 1135 C CA . ILE A 1 136 ? 10.154 11.374 -10.434 1.00 94.50 136 ILE A CA 1
ATOM 1136 C C . ILE A 1 136 ? 11.031 10.223 -9.934 1.00 94.50 136 ILE A C 1
ATOM 1138 O O . ILE A 1 136 ? 12.012 10.457 -9.224 1.00 94.50 136 ILE A O 1
ATOM 1142 N N . LEU A 1 137 ? 10.710 8.990 -10.332 1.00 95.50 137 LEU A N 1
ATOM 1143 C CA . LEU A 1 137 ? 11.467 7.804 -9.936 1.00 95.50 137 LEU A CA 1
ATOM 1144 C C . LEU A 1 137 ? 12.886 7.811 -10.509 1.00 95.50 137 LEU A C 1
ATOM 1146 O O . LEU A 1 137 ? 13.824 7.524 -9.774 1.00 95.50 137 LEU A O 1
ATOM 1150 N N . SER A 1 138 ? 13.062 8.214 -11.767 1.00 96.50 138 SER A N 1
ATOM 1151 C CA . SER A 1 138 ? 14.373 8.341 -12.409 1.00 96.50 138 SER A CA 1
ATOM 1152 C C . SER A 1 138 ? 15.297 9.275 -11.625 1.00 96.50 138 SER A C 1
ATOM 1154 O O . SER A 1 138 ? 16.411 8.893 -11.265 1.00 96.50 138 SER A O 1
ATOM 1156 N N . ARG A 1 139 ? 14.824 10.471 -11.249 1.00 95.81 139 ARG A N 1
ATOM 1157 C CA . ARG A 1 139 ? 15.631 11.417 -10.456 1.00 95.81 139 ARG A CA 1
ATOM 1158 C C . ARG A 1 139 ? 15.945 10.908 -9.054 1.00 95.81 139 ARG A C 1
ATOM 1160 O O . ARG A 1 139 ? 17.031 11.208 -8.546 1.00 95.81 139 ARG A O 1
ATOM 1167 N N . ALA A 1 140 ? 15.005 10.187 -8.442 1.00 94.12 140 ALA A N 1
ATOM 1168 C CA . ALA A 1 140 ? 15.147 9.642 -7.098 1.00 94.12 140 ALA A CA 1
ATOM 1169 C C . ALA A 1 140 ? 16.096 8.435 -7.045 1.00 94.12 140 ALA A C 1
ATOM 1171 O O . ALA A 1 140 ? 16.872 8.324 -6.100 1.00 94.12 140 ALA A O 1
ATOM 1172 N N . LEU A 1 141 ? 16.044 7.566 -8.056 1.00 96.38 141 LEU A N 1
ATOM 1173 C CA . LEU A 1 141 ? 16.813 6.321 -8.136 1.00 96.38 141 LEU A CA 1
ATOM 1174 C C . LEU A 1 141 ? 18.105 6.449 -8.949 1.00 96.38 141 LEU A C 1
ATOM 1176 O O . LEU A 1 141 ? 18.940 5.557 -8.887 1.00 96.38 141 LEU A O 1
ATOM 1180 N N . LYS A 1 142 ? 18.284 7.551 -9.688 1.00 97.12 142 LYS A N 1
ATOM 1181 C CA . LYS A 1 142 ? 19.394 7.756 -10.636 1.00 97.12 142 LYS A CA 1
ATOM 1182 C C . LYS A 1 142 ? 19.448 6.681 -11.733 1.00 97.12 142 LYS A C 1
ATOM 1184 O O . LYS A 1 142 ? 20.524 6.297 -12.169 1.00 97.12 142 LYS A O 1
ATOM 1189 N N . ILE A 1 143 ? 18.274 6.241 -12.190 1.00 97.31 143 ILE A N 1
ATOM 1190 C CA . ILE A 1 143 ? 18.084 5.261 -13.273 1.00 97.31 143 ILE A CA 1
ATOM 1191 C C . ILE A 1 143 ? 17.471 5.984 -14.485 1.00 97.31 143 ILE A C 1
ATOM 1193 O O . ILE A 1 143 ? 16.633 6.869 -14.271 1.00 97.31 143 ILE A O 1
ATOM 1197 N N . PRO A 1 144 ? 17.841 5.650 -15.735 1.00 97.69 144 PRO A N 1
ATOM 1198 C CA . PRO A 1 144 ? 17.244 6.243 -16.932 1.00 97.69 144 PRO A CA 1
ATOM 1199 C C . PRO A 1 144 ? 15.708 6.155 -16.970 1.00 97.69 144 PRO A C 1
ATOM 1201 O O . PRO A 1 144 ? 15.097 5.193 -16.499 1.00 97.69 144 PRO A O 1
ATOM 1204 N N . VAL A 1 145 ? 15.059 7.199 -17.500 1.00 96.00 145 VAL A N 1
ATOM 1205 C CA . VAL A 1 145 ? 13.586 7.326 -17.508 1.00 96.00 145 VAL A CA 1
ATOM 1206 C C . VAL A 1 145 ? 12.926 6.198 -18.303 1.00 96.00 145 VAL A C 1
ATOM 1208 O O . VAL A 1 145 ? 11.869 5.709 -17.910 1.00 96.00 145 VAL A O 1
ATOM 1211 N N . ASP A 1 146 ? 13.545 5.778 -19.399 1.00 95.94 146 ASP A N 1
ATOM 1212 C CA . ASP A 1 146 ? 13.104 4.692 -20.271 1.00 95.94 146 ASP A CA 1
ATOM 1213 C C . ASP A 1 146 ? 13.155 3.326 -19.571 1.00 95.94 146 ASP A C 1
ATOM 1215 O O . ASP A 1 146 ? 12.179 2.575 -19.636 1.00 95.94 146 ASP A O 1
ATOM 1219 N N . GLU A 1 147 ? 14.217 3.041 -18.812 1.00 97.19 147 GLU A N 1
ATOM 1220 C CA . GLU A 1 147 ? 14.312 1.827 -17.990 1.00 97.19 147 GLU A CA 1
ATOM 1221 C C . GLU A 1 147 ? 13.234 1.793 -16.899 1.00 97.19 147 GLU A C 1
ATOM 1223 O O . GLU A 1 147 ? 12.546 0.781 -16.711 1.00 97.19 147 GLU A O 1
ATOM 1228 N N . ILE A 1 148 ? 13.025 2.925 -16.216 1.00 97.06 148 ILE A N 1
ATOM 1229 C CA . ILE A 1 148 ? 11.948 3.070 -15.232 1.00 97.06 148 ILE A CA 1
ATOM 1230 C C . ILE A 1 148 ? 10.583 2.861 -15.896 1.00 97.06 148 ILE A C 1
ATOM 1232 O O . ILE A 1 148 ? 9.752 2.124 -15.366 1.00 97.06 148 ILE A O 1
ATOM 1236 N N . ALA A 1 149 ? 10.330 3.488 -17.046 1.00 94.69 149 ALA A N 1
ATOM 1237 C CA . ALA A 1 149 ? 9.058 3.377 -17.754 1.00 94.69 149 ALA A CA 1
ATOM 1238 C C . ALA A 1 149 ? 8.770 1.926 -18.172 1.00 94.69 149 ALA A C 1
ATOM 1240 O O . ALA A 1 149 ? 7.662 1.428 -17.944 1.00 94.69 149 ALA A O 1
ATOM 1241 N N . ALA A 1 150 ? 9.772 1.222 -18.705 1.00 95.12 150 ALA A N 1
ATOM 1242 C CA . ALA A 1 150 ? 9.663 -0.189 -19.061 1.00 95.12 150 ALA A CA 1
ATOM 1243 C C . ALA A 1 150 ? 9.342 -1.061 -17.835 1.00 95.12 150 ALA A C 1
ATOM 1245 O O . ALA A 1 150 ? 8.430 -1.896 -17.881 1.00 95.12 150 ALA A O 1
ATOM 1246 N N . SER A 1 151 ? 1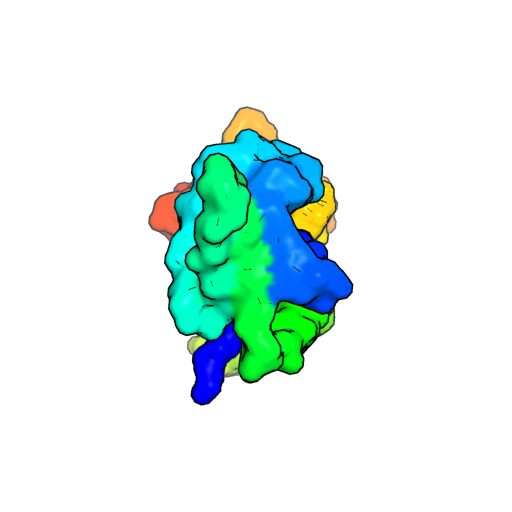0.035 -0.830 -16.716 1.00 96.31 151 SER A N 1
ATOM 1247 C CA . SER A 1 151 ? 9.785 -1.547 -15.464 1.00 96.31 151 SER A CA 1
ATOM 1248 C C . SER A 1 151 ? 8.387 -1.259 -14.899 1.00 96.31 151 SER A C 1
ATOM 1250 O O . SER A 1 151 ? 7.660 -2.191 -14.552 1.00 96.31 151 SER A O 1
ATOM 1252 N N . LEU A 1 152 ? 7.927 -0.003 -14.899 1.00 95.81 152 LEU A N 1
ATOM 1253 C CA . LEU A 1 152 ? 6.578 0.356 -14.445 1.00 95.81 152 LEU A CA 1
ATOM 1254 C C . LEU A 1 152 ? 5.493 -0.393 -15.224 1.00 95.81 152 LEU A C 1
ATOM 1256 O O . LEU A 1 152 ? 4.578 -0.953 -14.614 1.00 95.81 152 LEU A O 1
ATOM 1260 N N . VAL A 1 153 ? 5.606 -0.453 -16.555 1.00 94.38 153 VAL A N 1
ATOM 1261 C CA . VAL A 1 153 ? 4.664 -1.204 -17.400 1.00 94.38 153 VAL A CA 1
ATOM 1262 C C . VAL A 1 153 ? 4.696 -2.691 -17.050 1.00 94.38 153 VAL A C 1
ATOM 1264 O O . VAL A 1 153 ? 3.639 -3.296 -16.846 1.00 94.38 153 VAL A O 1
ATOM 1267 N N . LYS A 1 154 ? 5.895 -3.273 -16.937 1.00 94.62 154 LYS A N 1
ATOM 1268 C CA . LYS A 1 154 ? 6.099 -4.689 -16.601 1.00 94.62 154 LYS A CA 1
ATOM 1269 C C . LYS A 1 154 ? 5.470 -5.049 -15.252 1.00 94.62 154 LYS A C 1
ATOM 1271 O O . LYS A 1 154 ? 4.625 -5.943 -15.183 1.00 94.62 154 LYS A O 1
ATOM 1276 N N . LEU A 1 155 ? 5.793 -4.300 -14.199 1.00 95.56 155 LEU A N 1
ATOM 1277 C CA . LEU A 1 155 ? 5.262 -4.523 -12.853 1.00 95.56 155 LEU A CA 1
ATOM 1278 C C . LEU A 1 155 ? 3.757 -4.233 -12.757 1.00 95.56 155 LEU A C 1
ATOM 1280 O O . LEU A 1 155 ? 3.038 -4.888 -11.998 1.00 95.56 155 LEU A O 1
ATOM 1284 N N . GLY A 1 156 ? 3.258 -3.273 -13.538 1.00 93.56 156 GLY A N 1
ATOM 1285 C CA . GLY A 1 156 ? 1.829 -3.009 -13.675 1.00 93.56 156 GLY A CA 1
ATOM 1286 C C . GLY A 1 156 ? 1.073 -4.210 -14.244 1.00 93.56 156 GLY A C 1
ATOM 1287 O O . GLY A 1 156 ? 0.068 -4.634 -13.673 1.00 93.56 156 GLY A O 1
ATOM 1288 N N . ARG A 1 157 ? 1.581 -4.805 -15.331 1.00 92.50 157 ARG A N 1
ATOM 1289 C CA . ARG A 1 157 ? 0.967 -5.986 -15.963 1.00 92.50 157 ARG A CA 1
ATOM 1290 C C . ARG A 1 157 ? 1.054 -7.241 -15.087 1.00 92.50 157 ARG A C 1
ATOM 1292 O O . ARG A 1 157 ? 0.089 -7.997 -15.033 1.00 92.50 157 ARG A O 1
ATOM 1299 N N . ALA A 1 158 ? 2.132 -7.398 -14.315 1.00 91.69 158 ALA A N 1
ATOM 1300 C CA . ALA A 1 158 ? 2.265 -8.454 -13.303 1.00 91.69 158 ALA A CA 1
ATOM 1301 C C . ALA A 1 158 ? 1.287 -8.302 -12.120 1.00 91.69 158 ALA A C 1
ATOM 1303 O O . ALA A 1 158 ? 1.175 -9.179 -11.264 1.00 91.69 158 ALA A O 1
ATOM 1304 N N . GLY A 1 159 ? 0.575 -7.173 -12.025 1.00 89.88 159 GLY A N 1
ATOM 1305 C CA . GLY A 1 159 ? -0.291 -6.872 -10.890 1.00 89.88 159 GLY A CA 1
ATOM 1306 C C . GLY A 1 159 ? 0.483 -6.647 -9.589 1.00 89.88 159 GLY A C 1
ATOM 1307 O O . GLY A 1 159 ? -0.109 -6.772 -8.512 1.00 89.88 159 GLY A O 1
ATOM 1308 N N . ILE A 1 160 ? 1.776 -6.320 -9.697 1.00 92.69 160 ILE A N 1
ATOM 1309 C CA . ILE A 1 160 ? 2.674 -5.901 -8.613 1.00 92.69 160 ILE A CA 1
ATOM 1310 C C . ILE A 1 160 ? 2.434 -4.417 -8.318 1.00 92.69 160 ILE A C 1
ATOM 1312 O O . ILE A 1 160 ? 2.301 -4.027 -7.158 1.00 92.69 160 ILE A O 1
ATOM 1316 N N . LEU A 1 161 ? 2.272 -3.592 -9.355 1.00 93.88 161 LEU A N 1
ATOM 1317 C CA . LEU A 1 161 ? 1.898 -2.185 -9.217 1.00 93.88 161 LEU A CA 1
ATOM 1318 C C . LEU A 1 161 ? 0.452 -1.940 -9.640 1.00 93.88 161 LEU A C 1
ATOM 1320 O O . LEU A 1 161 ? -0.086 -2.580 -10.540 1.00 93.88 161 LEU A O 1
ATOM 1324 N N . TYR A 1 162 ? -0.176 -0.969 -8.985 1.00 91.81 162 TYR A N 1
ATOM 1325 C CA . TYR A 1 162 ? -1.423 -0.371 -9.437 1.00 91.81 162 TYR A CA 1
ATOM 1326 C C . TYR A 1 162 ? -1.125 1.005 -10.030 1.00 91.81 162 TYR A C 1
ATOM 1328 O O . TYR A 1 162 ? -0.705 1.909 -9.304 1.00 91.81 162 TYR A O 1
ATOM 1336 N N . LEU A 1 163 ? -1.368 1.141 -11.332 1.00 92.44 163 LEU A N 1
ATOM 1337 C CA . LEU A 1 163 ? -1.174 2.352 -12.127 1.00 92.44 163 LEU A CA 1
ATOM 1338 C C . LEU A 1 163 ? -2.544 2.938 -12.492 1.00 92.44 163 LEU A C 1
ATOM 1340 O O . LEU A 1 163 ? -3.409 2.213 -12.981 1.00 92.44 163 LEU A O 1
ATOM 1344 N N . TYR A 1 164 ? -2.760 4.228 -12.230 1.00 89.81 164 TYR A N 1
ATOM 1345 C CA . TYR A 1 164 ? -4.038 4.909 -12.476 1.00 89.81 164 TYR A CA 1
ATOM 1346 C C . TYR A 1 164 ? -3.848 6.195 -13.290 1.00 89.81 164 TYR A C 1
ATOM 1348 O O . TYR A 1 164 ? -2.957 6.968 -12.935 1.00 89.81 164 TYR A O 1
ATOM 1356 N N . PRO A 1 165 ? -4.707 6.500 -14.286 1.00 86.12 165 PRO A N 1
ATOM 1357 C CA . PRO A 1 165 ? -5.889 5.731 -14.700 1.00 86.12 165 PRO A CA 1
ATOM 1358 C C . PRO A 1 165 ? -5.573 4.457 -15.487 1.00 86.12 165 PRO A C 1
ATOM 1360 O O . PRO A 1 165 ? -6.360 3.517 -15.447 1.00 86.12 165 PRO A O 1
ATOM 1363 N N . SER A 1 166 ? -4.427 4.398 -16.164 1.00 87.38 166 SER A N 1
ATOM 1364 C CA . SER A 1 166 ? -4.009 3.230 -16.938 1.00 87.38 166 SER A CA 1
ATOM 1365 C C . SER A 1 166 ? -2.497 3.034 -16.876 1.00 87.38 166 SER A C 1
ATOM 1367 O O . SER A 1 166 ? -1.760 3.925 -16.459 1.00 87.38 166 SER A O 1
ATOM 1369 N N . ILE A 1 167 ? -2.035 1.862 -17.316 1.00 81.88 167 ILE A N 1
ATOM 1370 C CA . ILE A 1 167 ? -0.611 1.501 -17.354 1.00 81.88 167 ILE A CA 1
ATOM 1371 C C . ILE A 1 167 ? 0.193 2.440 -18.273 1.00 81.88 167 ILE A C 1
ATOM 1373 O O . ILE A 1 167 ? 1.338 2.747 -17.966 1.00 81.88 167 ILE A O 1
ATOM 1377 N N . ASN A 1 168 ? -0.415 2.935 -19.356 1.00 77.62 168 ASN A N 1
ATOM 1378 C CA . ASN A 1 168 ? 0.268 3.757 -20.363 1.00 77.62 168 ASN A CA 1
ATOM 1379 C C . ASN A 1 168 ? 0.242 5.263 -20.050 1.00 77.62 168 ASN A C 1
ATOM 1381 O O . ASN A 1 168 ? 0.992 6.021 -20.651 1.00 77.62 168 ASN A O 1
ATOM 1385 N N . ALA A 1 169 ? -0.638 5.708 -19.149 1.00 81.50 169 ALA A N 1
ATOM 1386 C CA . ALA A 1 169 ? -0.859 7.125 -18.851 1.00 81.50 169 ALA A CA 1
ATOM 1387 C C . ALA A 1 169 ? -0.999 7.362 -17.340 1.00 81.50 169 ALA A C 1
ATOM 1389 O O . ALA A 1 169 ? -1.873 8.099 -16.885 1.00 81.50 169 ALA A O 1
ATOM 1390 N N . ALA A 1 170 ? -0.190 6.665 -16.540 1.00 86.50 170 ALA A N 1
ATOM 1391 C CA . ALA A 1 170 ? -0.333 6.657 -15.093 1.00 86.50 170 ALA A CA 1
ATOM 1392 C C . ALA A 1 170 ? 0.021 8.017 -14.473 1.00 86.50 170 ALA A C 1
ATOM 1394 O O . ALA A 1 170 ? 1.161 8.470 -14.526 1.00 86.50 170 ALA A O 1
ATOM 1395 N N . TYR A 1 171 ? -0.954 8.623 -13.801 1.00 89.56 171 TYR A N 1
ATOM 1396 C CA . TYR A 1 171 ? -0.761 9.783 -12.936 1.00 89.56 171 TYR A CA 1
ATOM 1397 C C . TYR A 1 171 ? -0.472 9.383 -11.484 1.00 89.56 171 TYR A C 1
ATOM 1399 O O . TYR A 1 171 ? 0.141 10.144 -10.741 1.00 89.56 171 TYR A O 1
ATOM 1407 N N . LYS A 1 172 ? -0.908 8.189 -11.058 1.00 92.88 172 LYS A N 1
ATOM 1408 C CA . LYS A 1 172 ? -0.641 7.655 -9.714 1.00 92.88 172 LYS A CA 1
ATOM 1409 C C . LYS A 1 172 ? -0.106 6.235 -9.792 1.00 92.88 172 LYS A C 1
ATOM 1411 O O . LYS A 1 172 ? -0.639 5.423 -10.552 1.00 92.88 172 LYS A O 1
ATOM 1416 N N . VAL A 1 173 ? 0.869 5.916 -8.944 1.00 93.81 173 VAL A N 1
ATOM 1417 C CA . VAL A 1 173 ? 1.392 4.555 -8.768 1.00 93.81 173 VAL A CA 1
ATOM 1418 C C . VAL A 1 173 ? 1.426 4.162 -7.296 1.00 93.81 173 VAL A C 1
ATOM 1420 O O . VAL A 1 173 ? 1.691 4.978 -6.415 1.00 93.81 173 VAL A O 1
ATOM 1423 N N . ARG A 1 174 ? 1.152 2.891 -7.012 1.00 90.00 174 ARG A N 1
ATOM 1424 C CA . ARG A 1 174 ? 1.352 2.289 -5.687 1.00 90.00 174 ARG A CA 1
ATOM 1425 C C . ARG A 1 174 ? 1.572 0.789 -5.791 1.00 90.00 174 ARG A C 1
ATOM 1427 O O . ARG A 1 174 ? 1.235 0.183 -6.807 1.00 90.00 174 ARG A O 1
ATOM 1434 N N . LEU A 1 175 ? 2.015 0.186 -4.693 1.00 88.38 175 LEU A N 1
ATOM 1435 C CA . LEU A 1 175 ? 2.036 -1.266 -4.546 1.00 88.38 175 LEU A CA 1
ATOM 1436 C C . LEU A 1 175 ? 0.618 -1.843 -4.608 1.00 88.38 175 LEU A C 1
ATOM 1438 O O . LEU A 1 175 ? -0.348 -1.288 -4.066 1.00 88.38 175 LEU A O 1
ATOM 1442 N N . SER A 1 176 ? 0.498 -2.972 -5.293 1.00 85.75 176 SER A N 1
ATOM 1443 C CA . SER A 1 176 ? -0.736 -3.731 -5.404 1.00 85.75 176 SER A CA 1
ATOM 1444 C C . SER A 1 176 ? -1.157 -4.310 -4.062 1.00 85.75 176 SER A C 1
ATOM 1446 O O . SER A 1 176 ? -0.341 -4.640 -3.204 1.00 85.75 176 SER A O 1
ATOM 1448 N N . LYS A 1 177 ? -2.466 -4.536 -3.913 1.00 74.50 177 LYS A N 1
ATOM 1449 C CA . LYS A 1 177 ? -2.992 -5.237 -2.739 1.00 74.50 177 LYS A CA 1
ATOM 1450 C C . LYS A 1 177 ? -2.582 -6.708 -2.664 1.00 74.50 177 LYS A C 1
ATOM 1452 O O . LYS A 1 177 ? -2.846 -7.352 -1.663 1.00 74.50 177 LYS A O 1
ATOM 1457 N N . LYS A 1 178 ? -1.998 -7.250 -3.733 1.00 76.38 178 LYS A N 1
ATOM 1458 C CA . LYS A 1 178 ? -1.451 -8.608 -3.746 1.00 76.38 178 LYS A CA 1
ATOM 1459 C C . LYS A 1 178 ? -0.101 -8.710 -3.015 1.00 76.38 178 LYS A C 1
ATOM 1461 O O . LYS A 1 178 ? 0.340 -9.823 -2.754 1.00 76.38 178 LYS A O 1
ATOM 1466 N N . LEU A 1 179 ? 0.540 -7.570 -2.722 1.00 71.31 179 LEU A N 1
ATOM 1467 C CA . LEU A 1 179 ? 1.876 -7.485 -2.120 1.00 71.31 179 LEU A CA 1
ATOM 1468 C C . LEU A 1 179 ? 1.895 -7.099 -0.639 1.00 71.31 179 LEU A C 1
ATOM 1470 O O . LEU A 1 179 ? 2.938 -7.253 -0.014 1.00 71.31 179 LEU A O 1
ATOM 1474 N N . LEU A 1 180 ? 0.800 -6.551 -0.104 1.00 60.00 180 LEU A N 1
ATOM 1475 C CA . LEU A 1 180 ? 0.687 -6.085 1.290 1.00 60.00 180 LEU A CA 1
ATOM 1476 C C . LEU A 1 180 ? -0.297 -6.970 2.065 1.00 60.00 180 LEU A C 1
ATOM 1478 O O . LEU A 1 180 ? -0.262 -6.931 3.312 1.00 60.00 180 LEU A O 1
#

Secondary structure (DSSP, 8-state):
-PPPPPSSHHHHHHHHHHHHHSEEEHHHHHHHTTS-GGGHHHHHGGGBTTTEEEEEETTEEEEEE-GGGHHHHHHHHHHHH-HHHHHHHHHHHHHHHHS----HHHHHHHHHHHHHHHHH--SSEE-BTTB-HHHHHHHHHT--HHHHHHHHHHHHHTTSEEEES-TTS-SEEEE-TTT-

Radius of gyration: 18.16 Å; chains: 1; bounding box: 41×38×47 Å

Foldseek 3Di:
DDQDFDLFVLSLQLVVVCLVVQKDWLVVSCVRSVHDSVVPCVNCVVCDPPFWDWDDDDPITMIGGDPVCSVSSVVNSVQLLDLVQLQVLLQVLLCVPPVDGDDPLLSLVSSCQSVCRVPVRDSWDFADPCHAPLSVSCVVVVHDSVSSLVSQLSCCVSQQKDFPPDSNRGRIIHGHSSRD

Sequence (180 aa):
MSFVFFRSLRIVEIFEILLRNKFAYAKELADAIGVESKNIYPRLKRYFGKFITVVKEGKRNKYVLREDVIENIKKAIRYSKDEGKIIRRAEELMQEMYGMELNDVDREIIRYLVRYMKKLDKAYLEGGLEGNIAEILSRALKIPVDEIAASLVKLGRAGILYLYPSINAAYKVRLSKKLL

InterPro domains:
  IPR036390 Winged helix DNA-binding domain superfamily [SSF46785] (13-141)